Protein AF-A0A8H3VZ64-F1 (afdb_monomer)

Secondary structure (DSSP, 8-state):
---------B-TTS-B---EEEEEEEEEPPGGG--S---TT-EEEEEEETTS-EEEEEHHHHHHH-HHHHHHHHHHTT-GGGG-S-TT-PPEEEEEEEEE-TTSTT--EEEEEEETT-S-EEEEEGGGS-TTT----

Foldseek 3Di:
DDDDDDDADQDPVRDRDWDFPAFDDKDFDDPPPDPPDDDRLWMWTFTQTPVRDTDTHTLLVCCVVPVPRLLVVQVVVVFSVVPHPDPVDWAFSAFPDKDFPPPDPPRWMWTFTDTRRDPDTDTHGPVVDDPVRDDPD

Structure (mmCIF, N/CA/C/O backbone):
data_AF-A0A8H3VZ64-F1
#
_entry.id   AF-A0A8H3VZ64-F1
#
loop_
_atom_site.group_PDB
_atom_site.id
_atom_site.type_symbol
_atom_site.label_atom_id
_atom_site.label_alt_id
_atom_site.label_comp_id
_atom_site.label_asym_id
_atom_site.label_entity_id
_atom_site.label_seq_id
_atom_site.pdbx_PDB_ins_code
_atom_site.Cartn_x
_atom_site.Cartn_y
_atom_site.Cartn_z
_atom_site.occupancy
_atom_site.B_iso_or_equiv
_atom_site.auth_seq_id
_atom_site.auth_comp_id
_atom_site.auth_asym_id
_atom_site.auth_atom_id
_atom_site.pdbx_PDB_model_num
ATOM 1 N N . MET A 1 1 ? -4.976 10.900 38.349 1.00 35.78 1 MET A N 1
ATOM 2 C CA . MET A 1 1 ? -5.128 10.558 36.921 1.00 35.78 1 MET A CA 1
ATOM 3 C C . MET A 1 1 ? -4.166 9.414 36.670 1.00 35.78 1 MET A C 1
ATOM 5 O O . MET A 1 1 ? -2.985 9.587 36.933 1.00 35.78 1 MET A O 1
ATOM 9 N N . ALA A 1 2 ? -4.684 8.217 36.406 1.00 33.69 2 ALA A N 1
ATOM 10 C CA . ALA A 1 2 ? -3.896 6.989 36.433 1.00 33.69 2 ALA A CA 1
ATOM 11 C C . ALA A 1 2 ? -3.058 6.859 35.153 1.00 33.69 2 ALA A C 1
ATOM 13 O O . ALA A 1 2 ? -3.612 6.674 34.074 1.00 33.69 2 ALA A O 1
ATOM 14 N N . SER A 1 3 ? -1.736 6.964 35.287 1.00 41.53 3 SER A N 1
ATOM 15 C CA . SER A 1 3 ? -0.785 6.514 34.271 1.00 41.53 3 SER A CA 1
ATOM 16 C C . SER A 1 3 ? -0.660 4.997 34.390 1.00 41.53 3 SER A C 1
ATOM 18 O O . SER A 1 3 ? 0.032 4.504 35.280 1.00 41.53 3 SER A O 1
ATOM 20 N N . SER A 1 4 ? -1.362 4.253 33.537 1.00 43.34 4 SER A N 1
ATOM 21 C CA . SER A 1 4 ? -1.172 2.806 33.432 1.00 43.34 4 SER A CA 1
ATOM 22 C C . SER A 1 4 ? 0.062 2.532 32.582 1.00 43.34 4 SER A C 1
ATOM 24 O O . SER A 1 4 ? 0.099 2.834 31.393 1.00 43.34 4 SER A O 1
ATOM 26 N N . GLN A 1 5 ? 1.095 1.991 33.224 1.00 46.84 5 GLN A N 1
ATOM 27 C CA . GLN A 1 5 ? 2.266 1.436 32.557 1.00 46.84 5 GLN A CA 1
ATOM 28 C C . GLN A 1 5 ? 1.844 0.112 31.914 1.00 46.84 5 GLN A C 1
ATOM 30 O O . GLN A 1 5 ? 1.488 -0.827 32.625 1.00 46.84 5 GLN A O 1
ATOM 35 N N . HIS A 1 6 ? 1.841 0.044 30.585 1.00 43.78 6 HIS A N 1
ATOM 36 C CA . HIS A 1 6 ? 1.536 -1.184 29.855 1.00 43.78 6 HIS A CA 1
ATOM 37 C C . HIS A 1 6 ? 2.844 -1.830 29.388 1.00 43.78 6 HIS A C 1
ATOM 39 O O . HIS A 1 6 ? 3.666 -1.197 28.731 1.00 43.78 6 HIS A O 1
ATOM 45 N N . GLN A 1 7 ? 3.056 -3.078 29.810 1.00 42.12 7 GLN A N 1
ATOM 46 C CA . GLN A 1 7 ? 4.220 -3.894 29.475 1.00 42.12 7 GLN A CA 1
ATOM 47 C C . GLN A 1 7 ? 4.036 -4.487 28.074 1.00 42.12 7 GLN A C 1
ATOM 49 O O . GLN A 1 7 ? 3.213 -5.383 27.892 1.00 42.12 7 GLN A O 1
ATOM 54 N N . GLY A 1 8 ? 4.792 -3.983 27.097 1.00 47.00 8 GLY A N 1
ATOM 55 C CA . GLY A 1 8 ? 5.011 -4.664 25.822 1.00 47.00 8 GLY A CA 1
ATOM 56 C C . GLY A 1 8 ? 5.951 -5.858 25.977 1.00 47.00 8 GLY A C 1
ATOM 57 O O . GLY A 1 8 ? 6.761 -5.914 26.907 1.00 47.00 8 GLY A O 1
ATOM 58 N N . VAL A 1 9 ? 5.841 -6.828 25.070 1.00 50.84 9 VAL A N 1
ATOM 59 C CA . VAL A 1 9 ? 6.808 -7.926 24.972 1.00 50.84 9 VAL A CA 1
ATOM 60 C C . VAL A 1 9 ? 8.111 -7.327 24.438 1.00 50.84 9 VAL A C 1
ATOM 62 O O . VAL A 1 9 ? 8.138 -6.761 23.348 1.00 50.84 9 VAL A O 1
ATOM 65 N N . GLN A 1 10 ? 9.179 -7.377 25.237 1.00 40.66 10 GLN A N 1
ATOM 66 C CA . GLN A 1 10 ? 10.483 -6.846 24.841 1.00 40.66 10 GLN A CA 1
ATOM 67 C C . GLN A 1 10 ? 11.069 -7.716 23.728 1.00 40.66 10 GLN A C 1
ATOM 69 O O . GLN A 1 10 ? 11.385 -8.886 23.954 1.00 40.66 10 GLN A O 1
ATOM 74 N N . GLY A 1 11 ? 11.235 -7.134 22.538 1.00 50.53 11 GLY A N 1
ATOM 75 C CA . GLY A 1 11 ? 12.120 -7.694 21.525 1.00 50.53 11 GLY A CA 1
ATOM 76 C C . GLY A 1 11 ? 13.569 -7.761 22.038 1.00 50.53 11 GLY A C 1
ATOM 77 O O . GLY A 1 11 ? 13.898 -7.124 23.045 1.00 50.53 11 GLY A O 1
ATOM 78 N N . PRO A 1 12 ? 14.455 -8.511 21.361 1.00 51.94 12 PRO A N 1
ATOM 79 C CA . PRO A 1 12 ? 15.848 -8.699 21.785 1.00 51.94 12 PRO A CA 1
ATOM 80 C C . PRO A 1 12 ? 16.632 -7.384 21.969 1.00 51.94 12 PRO A C 1
ATOM 82 O O . PRO A 1 12 ? 17.595 -7.367 22.733 1.00 51.94 12 PRO A O 1
ATOM 85 N N . ASP A 1 13 ? 16.179 -6.288 21.352 1.00 56.25 13 ASP A N 1
ATOM 86 C CA . ASP A 1 13 ? 16.815 -4.965 21.386 1.00 56.25 13 ASP A CA 1
ATOM 87 C C . ASP A 1 13 ? 16.023 -3.901 22.183 1.00 56.25 13 ASP A C 1
ATOM 89 O O . ASP A 1 13 ? 16.337 -2.713 22.140 1.00 56.25 13 ASP A O 1
ATOM 93 N N . GLY A 1 14 ? 15.000 -4.296 22.953 1.00 52.75 14 GLY A N 1
ATOM 94 C CA . GLY A 1 14 ? 14.230 -3.371 23.802 1.00 52.75 14 GLY A CA 1
ATOM 95 C C . GLY A 1 14 ? 13.193 -2.509 23.066 1.00 52.75 14 GLY A C 1
ATOM 96 O O . GLY A 1 14 ? 12.531 -1.682 23.697 1.00 52.75 14 GLY A O 1
ATOM 97 N N . GLU A 1 15 ? 13.001 -2.723 21.765 1.00 49.78 15 GLU A N 1
ATOM 98 C CA . GLU A 1 15 ? 11.891 -2.157 20.997 1.00 49.78 15 GLU A CA 1
ATOM 99 C C . GLU A 1 15 ? 10.604 -2.951 21.275 1.00 49.78 15 GLU A C 1
ATOM 101 O O . GLU A 1 15 ? 10.584 -4.185 21.252 1.00 49.78 15 GLU A O 1
ATOM 106 N N . GLN A 1 16 ? 9.524 -2.233 21.595 1.00 53.25 16 GLN A N 1
ATOM 107 C CA . GLN A 1 16 ? 8.195 -2.821 21.751 1.00 53.25 16 GLN A CA 1
ATOM 108 C C . GLN A 1 16 ? 7.668 -3.148 20.354 1.00 53.25 16 GLN A C 1
ATOM 110 O O . GLN A 1 16 ? 7.255 -2.251 19.621 1.00 53.25 16 GLN A O 1
ATOM 115 N N . GLN A 1 17 ? 7.733 -4.423 19.977 1.00 53.53 17 GLN A N 1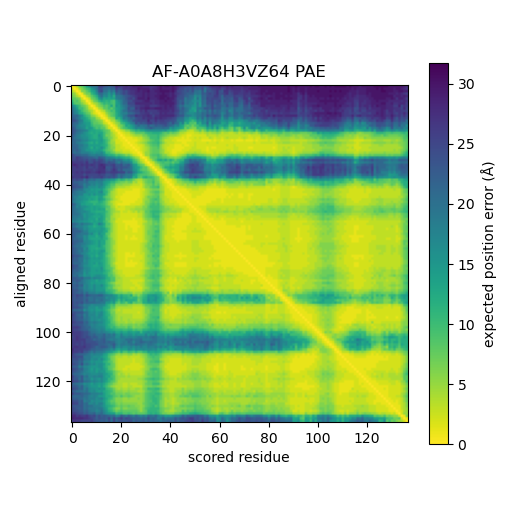
ATOM 116 C CA . GLN A 1 17 ? 7.156 -4.912 18.733 1.00 53.53 17 GLN A CA 1
ATOM 117 C C . GLN A 1 17 ? 5.706 -5.306 19.001 1.00 53.53 17 GLN A C 1
ATOM 119 O O . GLN A 1 17 ? 5.441 -6.211 19.789 1.00 53.53 17 GLN A O 1
ATOM 124 N N . TRP A 1 18 ? 4.780 -4.602 18.360 1.00 63.91 18 TRP A N 1
ATOM 125 C CA . TRP A 1 18 ? 3.359 -4.926 18.395 1.00 63.91 18 TRP A CA 1
ATOM 126 C C . TRP A 1 18 ? 2.966 -5.516 17.051 1.00 63.91 18 TRP A C 1
ATOM 128 O O . TRP A 1 18 ? 3.270 -4.934 16.006 1.00 63.91 18 TRP A O 1
ATOM 138 N N . ASP A 1 19 ? 2.296 -6.664 17.072 1.00 81.19 19 ASP A N 1
ATOM 139 C CA . ASP A 1 19 ? 1.787 -7.259 15.845 1.00 81.19 19 ASP A CA 1
ATOM 140 C C . ASP A 1 19 ? 0.480 -6.569 15.440 1.00 81.19 19 ASP A C 1
ATOM 142 O O . ASP A 1 19 ? -0.449 -6.379 16.237 1.00 81.19 19 ASP A O 1
ATOM 146 N N . LEU A 1 20 ? 0.396 -6.195 14.161 1.00 87.06 20 LEU A N 1
ATOM 147 C CA . LEU A 1 20 ? -0.837 -5.698 13.565 1.00 87.06 20 LEU A CA 1
ATOM 148 C C . LEU A 1 20 ? -1.927 -6.765 13.716 1.00 87.06 20 LEU A C 1
ATOM 150 O O . LEU A 1 20 ? -1.785 -7.883 13.219 1.00 87.06 20 LEU A O 1
ATOM 154 N N . ARG A 1 21 ? -3.051 -6.409 14.350 1.00 90.50 21 ARG A N 1
ATOM 155 C CA . ARG A 1 21 ? -4.191 -7.321 14.501 1.00 90.50 21 ARG A CA 1
ATOM 156 C C . ARG A 1 21 ? -5.092 -7.289 13.273 1.00 90.50 21 ARG A C 1
ATOM 158 O O . ARG A 1 21 ? -5.385 -8.336 12.704 1.00 90.50 21 ARG A O 1
ATOM 165 N N . CYS A 1 22 ? -5.563 -6.106 12.882 1.00 92.25 22 CYS A N 1
ATOM 166 C CA . CYS A 1 22 ? -6.307 -5.907 11.637 1.00 92.25 22 CYS A CA 1
ATOM 167 C C . CYS A 1 22 ? -6.373 -4.430 11.235 1.00 92.25 22 CYS A C 1
ATOM 169 O O . CYS A 1 22 ? -6.179 -3.534 12.054 1.00 92.25 22 CYS A O 1
ATOM 171 N N . ILE A 1 23 ? -6.698 -4.184 9.966 1.00 96.81 23 ILE A N 1
ATOM 172 C CA . ILE A 1 23 ? -7.054 -2.852 9.468 1.00 96.81 23 ILE A CA 1
ATOM 173 C C . ILE A 1 23 ? -8.566 -2.685 9.609 1.00 96.81 23 ILE A C 1
ATOM 175 O O . ILE A 1 23 ? -9.329 -3.559 9.191 1.00 96.81 23 ILE A O 1
ATOM 179 N N . VAL A 1 24 ? -8.995 -1.580 10.217 1.00 96.25 24 VAL A N 1
ATOM 180 C CA . VAL A 1 24 ? -10.407 -1.334 10.549 1.00 96.25 24 VAL A CA 1
ATOM 181 C C . VAL A 1 24 ? -11.068 -0.298 9.645 1.00 96.25 24 VAL A C 1
ATOM 183 O O . VAL A 1 24 ? -12.280 -0.356 9.452 1.00 96.25 24 VAL A O 1
ATOM 186 N N . SER A 1 25 ? -10.298 0.641 9.096 1.00 96.19 25 SER A N 1
ATOM 187 C CA . SER A 1 25 ? -10.814 1.726 8.260 1.00 96.19 25 SER A CA 1
ATOM 188 C C . SER A 1 25 ? -9.719 2.316 7.370 1.00 96.19 25 SER A C 1
ATOM 190 O O . SER A 1 25 ? -8.537 2.008 7.526 1.00 96.19 25 SER A O 1
ATOM 192 N N . HIS A 1 26 ? -10.111 3.157 6.413 1.00 95.75 26 HIS A N 1
ATOM 193 C CA . HIS A 1 26 ? -9.204 3.910 5.553 1.00 95.75 26 HIS A CA 1
ATOM 194 C C . HIS A 1 26 ? -9.690 5.353 5.396 1.00 95.75 26 HIS A C 1
ATOM 196 O O . HIS A 1 26 ? -10.891 5.626 5.437 1.00 95.75 26 HIS A O 1
ATOM 202 N N . ARG A 1 27 ? -8.759 6.281 5.176 1.00 92.75 27 ARG A N 1
ATOM 203 C CA . ARG A 1 27 ? -9.054 7.669 4.802 1.00 92.75 27 ARG A CA 1
ATOM 204 C C . ARG A 1 27 ? -8.043 8.165 3.780 1.00 92.75 27 ARG A C 1
ATOM 206 O O . ARG A 1 27 ? -6.917 7.677 3.742 1.00 92.75 27 ARG A O 1
ATOM 213 N N . ARG A 1 28 ? -8.440 9.133 2.956 1.00 89.25 28 ARG A N 1
ATOM 214 C CA . ARG A 1 28 ? -7.502 9.826 2.064 1.00 89.25 28 ARG A CA 1
ATOM 215 C C . ARG A 1 28 ? -6.610 10.736 2.892 1.00 89.25 28 ARG A C 1
ATOM 217 O O . ARG A 1 28 ? -7.106 11.392 3.804 1.00 89.25 28 ARG A O 1
ATOM 224 N N . LEU A 1 29 ? -5.329 10.780 2.549 1.00 80.56 29 LEU A N 1
ATOM 225 C CA . LEU A 1 29 ? -4.397 11.717 3.152 1.00 80.56 29 LEU A CA 1
ATOM 226 C C . LEU A 1 29 ? -4.777 13.132 2.704 1.00 80.56 29 LEU A C 1
ATOM 228 O O . LEU A 1 29 ? -4.748 13.448 1.513 1.00 80.56 29 LEU A O 1
ATOM 232 N N . ASP A 1 30 ? -5.167 13.979 3.649 1.00 64.56 30 ASP A N 1
ATOM 233 C CA . ASP A 1 30 ? -5.514 15.362 3.366 1.00 64.56 30 ASP A CA 1
ATOM 234 C C . ASP A 1 30 ? -4.294 16.150 2.868 1.00 64.56 30 ASP A C 1
ATOM 236 O O . ASP A 1 30 ? -3.237 16.258 3.489 1.00 64.56 30 ASP A O 1
ATOM 240 N N . SER A 1 31 ? -4.474 16.750 1.697 1.00 55.00 31 SER A N 1
ATOM 241 C CA . SER A 1 31 ? -3.470 17.484 0.920 1.00 55.00 31 SER A CA 1
ATOM 242 C C . SER A 1 31 ? -2.896 18.708 1.635 1.00 55.00 31 SER A C 1
ATOM 244 O O . SER A 1 31 ? -1.911 19.280 1.178 1.00 55.00 31 SER A O 1
ATOM 246 N N . HIS A 1 32 ? -3.508 19.133 2.741 1.00 53.53 32 HIS A N 1
ATOM 247 C CA . HIS A 1 32 ? -3.137 20.350 3.460 1.00 53.53 32 HIS A CA 1
ATOM 248 C C . HIS A 1 32 ? -1.806 20.220 4.221 1.00 53.53 32 HIS A C 1
ATOM 250 O O . HIS A 1 32 ? -1.268 21.237 4.651 1.00 53.53 32 HIS A O 1
ATOM 256 N N . ASN A 1 33 ? -1.253 19.006 4.355 1.00 51.22 33 ASN A N 1
ATOM 257 C CA . ASN A 1 33 ? -0.003 18.743 5.080 1.00 51.22 33 ASN A CA 1
ATOM 258 C C . ASN A 1 33 ? 1.092 18.051 4.233 1.00 51.22 33 ASN A C 1
ATOM 260 O O . ASN A 1 33 ? 2.102 17.608 4.772 1.00 51.22 33 ASN A O 1
ATOM 264 N N . SER A 1 34 ? 0.921 17.931 2.910 1.00 49.34 34 SER A N 1
ATOM 265 C CA . SER A 1 34 ? 1.910 17.272 2.039 1.00 49.34 34 SER A CA 1
ATOM 266 C C . SER A 1 34 ? 2.621 18.276 1.135 1.00 49.34 34 SER A C 1
ATOM 268 O O . SER A 1 34 ? 2.077 18.743 0.141 1.00 49.34 34 SER A O 1
ATOM 270 N N . SER A 1 35 ? 3.880 18.579 1.458 1.00 49.94 35 SER A N 1
ATOM 271 C CA . SER A 1 35 ? 4.785 19.411 0.644 1.00 49.94 35 SER A CA 1
ATOM 272 C C . SER A 1 35 ? 5.291 18.710 -0.628 1.00 49.94 35 SER A C 1
ATOM 274 O O . SER A 1 35 ? 6.020 19.309 -1.416 1.00 49.94 35 SER A O 1
ATOM 276 N N . ALA A 1 36 ? 4.947 17.436 -0.820 1.00 47.34 36 ALA A N 1
ATOM 277 C CA . ALA A 1 36 ? 5.227 16.661 -2.021 1.00 47.34 36 ALA A CA 1
ATOM 278 C C . ALA A 1 36 ? 3.940 16.563 -2.850 1.00 47.34 36 ALA A C 1
ATOM 280 O O . ALA A 1 36 ? 2.872 16.365 -2.279 1.00 47.34 36 ALA A O 1
ATOM 281 N N . GLY A 1 37 ? 4.053 16.740 -4.171 1.00 54.75 37 GLY A N 1
ATOM 282 C CA . GLY A 1 37 ? 2.941 16.820 -5.126 1.00 54.75 37 GLY A CA 1
ATOM 283 C C . GLY A 1 37 ? 1.726 15.959 -4.767 1.00 54.75 37 GLY A C 1
ATOM 284 O O . GLY A 1 37 ? 1.843 14.773 -4.482 1.00 54.75 37 GLY A O 1
ATOM 285 N N . HIS A 1 38 ? 0.556 16.592 -4.764 1.00 60.22 38 HIS A N 1
ATOM 286 C CA . HIS A 1 38 ? -0.707 16.014 -4.324 1.00 60.22 38 HIS A CA 1
ATOM 287 C C . HIS A 1 38 ? -1.128 14.850 -5.238 1.00 60.22 38 HIS A C 1
ATOM 289 O O . HIS A 1 38 ? -1.705 15.078 -6.297 1.00 60.22 38 HIS A O 1
ATOM 295 N N . ASN A 1 39 ? -0.857 13.605 -4.831 1.00 73.50 39 ASN A N 1
ATOM 296 C CA . ASN A 1 39 ? -1.570 12.445 -5.366 1.00 73.50 39 ASN A CA 1
ATOM 297 C C . ASN A 1 39 ? -2.7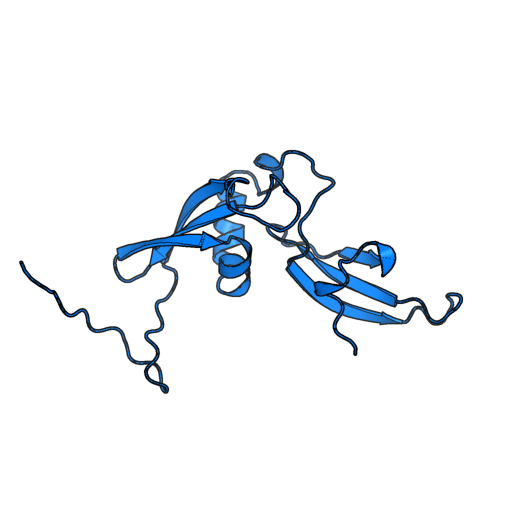92 12.179 -4.455 1.00 73.50 39 ASN A C 1
ATOM 299 O O . ASN A 1 39 ? -2.604 11.860 -3.277 1.00 73.50 39 ASN A O 1
ATOM 303 N N . PRO A 1 40 ? -4.034 12.342 -4.954 1.00 77.44 40 PRO A N 1
ATOM 304 C CA . PRO A 1 40 ? -5.256 12.207 -4.153 1.00 77.44 40 PRO A CA 1
ATOM 305 C C . PRO A 1 40 ? -5.544 10.762 -3.714 1.00 77.44 40 PRO A C 1
ATOM 307 O O . PRO A 1 40 ? -6.469 10.526 -2.929 1.00 77.44 40 PRO A O 1
ATOM 310 N N . ASP A 1 41 ? -4.768 9.799 -4.214 1.00 85.88 41 ASP A N 1
ATOM 311 C CA . ASP A 1 41 ? -4.893 8.377 -3.918 1.00 85.88 41 ASP A CA 1
ATOM 312 C C . ASP A 1 41 ? -3.837 7.881 -2.917 1.00 85.88 41 ASP A C 1
ATOM 314 O O . ASP A 1 41 ? -3.601 6.677 -2.819 1.00 85.88 41 ASP A O 1
ATOM 318 N N . HIS A 1 42 ? -3.243 8.785 -2.127 1.00 87.75 42 HIS A N 1
ATOM 319 C CA . HIS A 1 42 ? -2.586 8.425 -0.868 1.00 87.75 42 HIS A CA 1
ATOM 320 C C . HIS A 1 42 ? -3.621 8.178 0.232 1.00 87.75 42 HIS A C 1
ATOM 322 O O . HIS A 1 42 ? -4.508 9.003 0.457 1.00 87.75 42 HIS A O 1
ATOM 328 N N . PHE A 1 43 ? -3.474 7.063 0.949 1.00 91.69 43 PHE A N 1
ATOM 329 C CA . PHE A 1 43 ? -4.354 6.695 2.054 1.00 91.69 43 PHE A CA 1
ATOM 330 C C . PHE A 1 43 ? -3.580 6.494 3.347 1.00 91.69 43 PHE A C 1
ATOM 332 O O . PHE A 1 43 ? -2.419 6.077 3.354 1.00 91.69 43 PHE A O 1
ATOM 339 N N . GLU A 1 44 ? -4.281 6.741 4.442 1.00 94.69 44 GLU A N 1
ATOM 340 C CA . GLU A 1 44 ? -3.948 6.213 5.754 1.00 94.69 44 GLU A CA 1
ATOM 341 C C . GLU A 1 44 ? -4.937 5.102 6.101 1.00 94.69 44 GLU A C 1
ATOM 343 O O . GLU A 1 44 ? -6.124 5.164 5.759 1.00 94.69 44 GLU A O 1
ATOM 348 N N . LEU A 1 45 ? -4.432 4.081 6.778 1.00 95.31 45 LEU A N 1
ATOM 349 C CA . LEU A 1 45 ? -5.183 2.941 7.267 1.00 95.31 45 LEU A CA 1
ATOM 350 C C . LEU A 1 45 ? -5.261 3.031 8.786 1.00 95.31 45 LEU A C 1
ATOM 352 O O . LEU A 1 45 ? -4.248 3.224 9.456 1.00 95.31 45 LEU A O 1
ATOM 356 N N . GLU A 1 46 ? -6.464 2.889 9.329 1.00 96.81 46 GLU A N 1
ATOM 357 C CA . GLU A 1 46 ? -6.643 2.747 10.769 1.00 96.81 46 GLU A CA 1
ATOM 358 C C . GLU A 1 46 ? -6.287 1.306 11.138 1.00 96.81 46 GLU A C 1
ATOM 360 O O . GLU A 1 46 ? -6.960 0.358 10.719 1.00 96.81 46 GLU A O 1
ATOM 365 N N . VAL A 1 47 ? -5.207 1.141 11.892 1.00 96.25 47 VAL A N 1
ATOM 366 C CA . VAL A 1 47 ? -4.687 -0.148 12.335 1.00 96.25 47 VAL A CA 1
ATOM 367 C C . VAL A 1 47 ? -5.115 -0.378 13.774 1.00 96.25 47 VAL A C 1
ATOM 369 O O . VAL A 1 47 ? -4.873 0.461 14.636 1.00 96.25 47 VAL A O 1
ATOM 372 N N . LEU A 1 48 ? -5.743 -1.524 14.037 1.00 94.38 48 LEU A N 1
ATOM 373 C CA . LEU A 1 48 ? -5.932 -2.051 15.382 1.00 94.38 48 LEU A CA 1
ATOM 374 C C . LEU A 1 48 ? -4.741 -2.949 15.721 1.00 94.38 48 LEU A C 1
ATOM 376 O O . LEU A 1 48 ? -4.479 -3.929 15.018 1.00 94.38 48 LEU A O 1
ATOM 380 N N . TRP A 1 49 ? -4.057 -2.632 16.812 1.00 92.69 49 TRP A N 1
ATOM 381 C CA . TRP A 1 49 ? -2.940 -3.410 17.341 1.00 92.69 49 TRP A CA 1
ATOM 382 C C . TRP A 1 49 ? -3.437 -4.509 18.286 1.00 92.69 49 TRP A C 1
ATOM 384 O O . TRP A 1 49 ? -4.573 -4.479 18.777 1.00 92.69 49 TRP A O 1
ATOM 394 N N . ASP A 1 50 ? -2.597 -5.504 18.550 1.00 90.06 50 ASP A N 1
ATOM 395 C CA . ASP A 1 50 ? -2.866 -6.552 19.541 1.00 90.06 50 ASP A CA 1
ATOM 396 C C . ASP A 1 50 ? -3.122 -6.000 20.960 1.00 90.06 50 ASP A C 1
ATOM 398 O O . ASP A 1 50 ? -3.943 -6.557 21.694 1.00 90.06 50 ASP A O 1
ATOM 402 N N . THR A 1 51 ? -2.528 -4.851 21.294 1.00 88.81 51 THR A N 1
ATOM 403 C CA . THR A 1 51 ? -2.778 -4.062 22.515 1.00 88.81 51 THR A CA 1
ATOM 404 C C . THR A 1 51 ? -4.213 -3.579 22.664 1.00 88.81 51 THR A C 1
ATOM 406 O O . THR A 1 51 ? -4.641 -3.247 23.770 1.00 88.81 51 THR A O 1
ATOM 409 N N . GLY A 1 52 ? -4.956 -3.504 21.559 1.00 90.06 52 GLY A N 1
ATOM 410 C CA . GLY A 1 52 ? -6.251 -2.838 21.481 1.00 90.06 52 GLY A CA 1
ATOM 411 C C . GLY A 1 52 ? -6.173 -1.345 21.142 1.00 90.06 52 GLY A C 1
ATOM 412 O O . GLY A 1 52 ? -7.224 -0.720 20.986 1.00 90.06 52 GLY A O 1
ATOM 413 N N . GLU A 1 53 ? -4.973 -0.771 21.003 1.00 92.38 53 GLU A N 1
ATOM 414 C CA . GLU A 1 53 ? -4.782 0.599 20.516 1.00 92.38 53 GLU A CA 1
ATOM 415 C C . GLU A 1 53 ? -5.129 0.714 19.027 1.00 92.38 53 GLU A C 1
ATOM 417 O O . GLU A 1 53 ? -5.015 -0.253 18.269 1.00 92.38 53 GLU A O 1
ATOM 422 N N . ARG A 1 54 ? -5.540 1.915 18.604 1.00 94.69 54 ARG A N 1
ATOM 423 C CA . ARG A 1 54 ? -5.744 2.244 17.195 1.00 94.69 54 ARG A CA 1
ATOM 424 C C . ARG A 1 54 ? -4.904 3.433 16.778 1.00 94.69 54 ARG A C 1
ATOM 426 O O . ARG A 1 54 ? -4.989 4.485 17.410 1.00 94.69 54 ARG A O 1
ATOM 433 N N . THR A 1 55 ? -4.171 3.286 15.683 1.00 94.25 55 THR A N 1
ATOM 434 C CA . THR A 1 55 ? -3.410 4.382 15.074 1.00 94.25 55 THR A CA 1
ATOM 435 C C . THR A 1 55 ? -3.741 4.505 13.592 1.00 94.25 55 THR A C 1
ATOM 437 O O . THR A 1 55 ? -4.199 3.555 12.959 1.00 94.25 55 THR A O 1
ATOM 440 N N . TRP A 1 56 ? -3.562 5.706 13.044 1.00 94.81 56 TRP A N 1
ATOM 441 C CA . TRP A 1 56 ? -3.643 5.944 11.606 1.00 94.81 56 TRP A CA 1
ATOM 442 C C . TRP A 1 56 ? -2.235 5.872 11.036 1.00 94.81 56 TRP A C 1
ATOM 444 O O . TRP A 1 56 ? -1.396 6.701 11.374 1.00 94.81 56 TRP A O 1
ATOM 454 N N . GLU A 1 57 ? -1.993 4.886 10.181 1.00 93.50 57 GLU A N 1
ATOM 455 C CA . GLU A 1 57 ? -0.689 4.652 9.572 1.00 93.50 57 GLU A CA 1
ATOM 456 C C . GLU A 1 57 ? -0.762 4.862 8.056 1.00 93.50 57 GLU A C 1
ATOM 458 O O . GLU A 1 57 ? -1.748 4.465 7.426 1.00 93.50 57 GLU A O 1
ATOM 463 N N . PRO A 1 58 ? 0.272 5.432 7.416 1.00 92.69 58 PRO A N 1
ATOM 464 C CA . PRO A 1 58 ? 0.322 5.525 5.962 1.00 92.69 58 PRO A CA 1
ATOM 465 C C . PRO A 1 58 ? 0.210 4.140 5.316 1.00 92.69 58 PRO A C 1
ATOM 467 O O . PRO A 1 58 ? 0.950 3.227 5.684 1.00 92.69 58 PRO A O 1
ATOM 470 N N . GLU A 1 59 ? -0.638 3.997 4.293 1.00 94.69 59 GLU A N 1
ATOM 471 C CA . GLU A 1 59 ? -0.845 2.728 3.573 1.00 94.69 59 GLU A CA 1
ATOM 472 C C . GLU A 1 59 ? 0.482 2.104 3.113 1.00 94.69 59 GLU A C 1
ATOM 474 O O . GLU A 1 59 ? 0.681 0.899 3.234 1.00 94.69 59 GLU A O 1
ATOM 479 N N . ILE A 1 60 ? 1.417 2.941 2.647 1.00 93.00 60 ILE A N 1
ATOM 480 C CA . ILE A 1 60 ? 2.770 2.539 2.239 1.00 93.00 60 ILE A CA 1
ATOM 481 C C . ILE A 1 60 ? 3.496 1.779 3.356 1.00 93.00 60 ILE A C 1
ATOM 483 O O . ILE A 1 60 ? 4.079 0.732 3.082 1.00 93.00 60 ILE A O 1
ATOM 487 N N . ARG A 1 61 ? 3.451 2.283 4.598 1.00 91.88 61 ARG A N 1
ATOM 488 C CA . ARG A 1 61 ? 4.112 1.639 5.743 1.00 91.88 61 ARG A CA 1
ATOM 489 C C . ARG A 1 61 ? 3.416 0.338 6.105 1.00 91.88 61 ARG A C 1
ATOM 491 O O . ARG A 1 61 ? 4.061 -0.700 6.184 1.00 91.88 61 ARG A O 1
ATOM 498 N N . VAL A 1 62 ? 2.087 0.370 6.209 1.00 94.12 62 VAL A N 1
ATOM 499 C CA . VAL A 1 62 ? 1.303 -0.827 6.542 1.00 94.12 62 VAL A CA 1
ATOM 500 C C . VAL A 1 62 ? 1.525 -1.938 5.515 1.00 94.12 62 VAL A C 1
ATOM 502 O O . VAL A 1 62 ? 1.673 -3.092 5.895 1.00 94.12 62 VAL A O 1
ATOM 505 N N . GLN A 1 63 ? 1.611 -1.617 4.222 1.00 95.38 63 GLN A N 1
ATOM 506 C CA . GLN A 1 63 ? 1.890 -2.615 3.190 1.00 95.38 63 GLN A CA 1
ATOM 507 C C . GLN A 1 63 ? 3.325 -3.149 3.242 1.00 95.38 63 GLN A C 1
ATOM 509 O O . GLN A 1 63 ? 3.547 -4.306 2.887 1.00 95.38 63 GLN A O 1
ATOM 514 N N . GLN A 1 64 ? 4.305 -2.331 3.633 1.00 92.25 64 GLN A N 1
ATOM 515 C CA . GLN A 1 64 ? 5.687 -2.786 3.805 1.00 92.25 64 GLN A CA 1
ATOM 516 C C . GLN A 1 64 ? 5.802 -3.785 4.959 1.00 92.25 64 GLN A C 1
ATOM 518 O O . GLN A 1 64 ? 6.432 -4.828 4.788 1.00 92.25 64 GLN A O 1
ATOM 523 N N . ASP A 1 65 ? 5.141 -3.494 6.079 1.00 91.31 65 ASP A N 1
ATOM 524 C CA . ASP A 1 65 ? 5.252 -4.284 7.307 1.00 91.31 65 ASP A CA 1
ATOM 525 C C . ASP A 1 65 ? 4.286 -5.482 7.322 1.00 91.31 65 ASP A C 1
ATOM 527 O O . ASP A 1 65 ? 4.635 -6.580 7.755 1.00 91.31 65 ASP A O 1
ATOM 531 N N . ALA A 1 66 ? 3.073 -5.301 6.796 1.00 92.56 66 ALA A N 1
ATOM 532 C CA . ALA A 1 66 ? 1.981 -6.272 6.834 1.00 92.56 66 ALA A CA 1
ATOM 533 C C . ALA A 1 66 ? 1.240 -6.393 5.479 1.00 92.56 66 ALA A C 1
ATOM 535 O O . ALA A 1 66 ? 0.012 -6.250 5.422 1.00 92.56 66 ALA A O 1
ATOM 536 N N . PRO A 1 67 ? 1.932 -6.750 4.374 1.00 93.12 67 PRO A N 1
ATOM 537 C CA . PRO A 1 67 ? 1.356 -6.754 3.022 1.00 93.12 67 PRO A CA 1
ATOM 538 C C . PRO A 1 67 ? 0.108 -7.630 2.903 1.00 93.12 67 PRO A C 1
ATOM 540 O O . PRO A 1 67 ? -0.852 -7.275 2.221 1.00 93.12 67 PRO A O 1
ATOM 543 N N . LYS A 1 68 ? 0.103 -8.786 3.580 1.00 92.94 68 LYS A N 1
ATOM 544 C CA . LYS A 1 68 ? -1.036 -9.708 3.565 1.00 92.94 68 LYS A CA 1
ATOM 545 C C . LYS A 1 68 ? -2.299 -9.040 4.119 1.00 92.94 68 LYS A C 1
ATOM 547 O O . LYS A 1 68 ? -3.328 -9.093 3.452 1.00 92.94 68 LYS A O 1
ATOM 552 N N . ALA A 1 69 ? -2.195 -8.391 5.280 1.00 93.94 69 ALA A N 1
ATOM 553 C CA . ALA A 1 69 ? -3.319 -7.718 5.920 1.00 93.94 69 ALA A CA 1
ATOM 554 C C . ALA A 1 69 ? -3.837 -6.559 5.057 1.00 93.94 69 ALA A C 1
ATOM 556 O O . ALA A 1 69 ? -5.047 -6.412 4.897 1.00 93.94 69 ALA A O 1
ATOM 557 N N . THR A 1 70 ? -2.936 -5.785 4.439 1.00 95.44 70 THR A N 1
ATOM 558 C CA . THR A 1 70 ? -3.311 -4.701 3.519 1.00 95.44 70 THR A CA 1
ATOM 559 C C . THR A 1 70 ? -4.128 -5.209 2.340 1.00 95.44 70 THR A C 1
ATOM 561 O O . THR A 1 70 ? -5.184 -4.656 2.038 1.00 95.44 70 THR A O 1
ATOM 564 N N . PHE A 1 71 ? -3.674 -6.271 1.673 1.00 94.50 71 PHE A N 1
ATOM 565 C CA . PHE A 1 71 ? -4.402 -6.791 0.520 1.00 94.50 71 PHE A CA 1
ATOM 566 C C . PHE A 1 71 ? -5.735 -7.431 0.914 1.00 94.50 71 PHE A C 1
ATOM 568 O O . PHE A 1 71 ? -6.726 -7.206 0.233 1.00 94.50 71 PHE A O 1
ATOM 575 N N . GLU A 1 72 ? -5.787 -8.176 2.022 1.00 95.31 72 GLU A N 1
ATOM 576 C CA . GLU A 1 72 ? -7.041 -8.749 2.531 1.00 95.31 72 GLU A CA 1
ATOM 577 C C . GLU A 1 72 ? -8.071 -7.661 2.863 1.00 95.31 72 GLU A C 1
ATOM 579 O O . GLU A 1 72 ? -9.246 -7.797 2.524 1.00 95.31 72 GLU A O 1
ATOM 584 N N . TYR A 1 73 ? -7.636 -6.557 3.476 1.00 96.19 73 TYR A N 1
ATOM 585 C CA . TYR A 1 73 ? -8.500 -5.413 3.754 1.00 96.19 73 TYR A CA 1
ATOM 586 C C . TYR A 1 73 ? -9.109 -4.825 2.474 1.00 96.19 73 TYR A C 1
ATOM 588 O O . TYR A 1 73 ? -10.324 -4.648 2.395 1.00 96.19 73 TYR A O 1
ATOM 596 N N . TRP A 1 74 ? -8.288 -4.568 1.454 1.00 96.25 74 TRP A N 1
ATOM 597 C CA . TRP A 1 74 ? -8.775 -4.014 0.195 1.00 96.25 74 TRP A CA 1
ATOM 598 C C . TRP A 1 74 ? -9.646 -4.992 -0.592 1.00 96.25 74 TRP A C 1
ATOM 600 O O . TRP A 1 74 ? -10.681 -4.580 -1.111 1.00 96.25 74 TRP A O 1
ATOM 610 N N . ASP A 1 75 ? -9.277 -6.273 -0.648 1.00 95.25 75 ASP A N 1
ATOM 611 C CA . 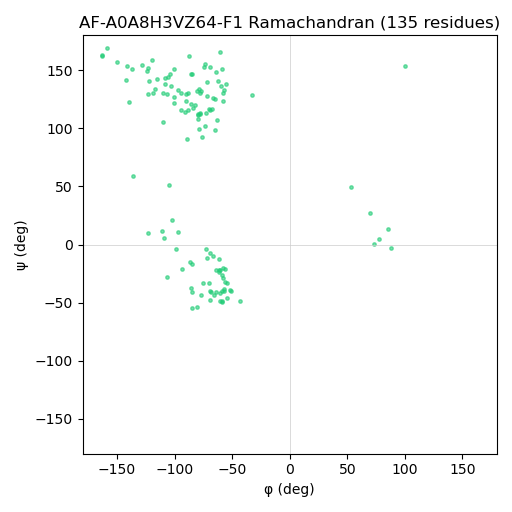ASP A 1 75 ? -10.050 -7.321 -1.327 1.00 95.25 75 ASP A CA 1
ATOM 612 C C . ASP A 1 75 ? -11.478 -7.407 -0.751 1.00 95.25 75 ASP A C 1
ATOM 614 O O . ASP A 1 75 ? -12.450 -7.480 -1.506 1.00 95.25 75 ASP A O 1
ATOM 618 N N . ASN A 1 76 ? -11.629 -7.281 0.575 1.00 95.81 76 ASN A N 1
ATOM 619 C CA . ASN A 1 76 ? -12.937 -7.265 1.246 1.00 95.81 76 ASN A CA 1
ATOM 620 C C . ASN A 1 76 ? -13.822 -6.067 0.860 1.00 95.81 76 ASN A C 1
ATOM 622 O O . ASN A 1 76 ? -15.043 -6.138 0.998 1.00 95.81 76 ASN A O 1
ATOM 626 N N . LEU A 1 77 ? -13.228 -4.978 0.371 1.00 95.19 77 LEU A N 1
ATOM 627 C CA . LEU A 1 77 ? -13.937 -3.786 -0.098 1.00 95.19 77 LEU A CA 1
ATOM 628 C C . LEU A 1 77 ? -14.142 -3.773 -1.624 1.00 95.19 77 LEU A C 1
ATOM 630 O O . LEU A 1 77 ? -14.543 -2.755 -2.184 1.00 95.19 77 LEU A O 1
ATOM 634 N N . GLY A 1 78 ? -13.873 -4.890 -2.309 1.00 93.94 78 GLY A N 1
ATOM 635 C CA . GLY A 1 78 ? -13.951 -4.986 -3.771 1.00 93.94 78 GLY A CA 1
ATOM 636 C C . GLY A 1 78 ? -12.680 -4.531 -4.496 1.00 93.94 78 GLY A C 1
ATOM 637 O O . GLY A 1 78 ? -12.706 -4.340 -5.713 1.00 93.94 78 GLY A O 1
ATOM 638 N N . GLY A 1 79 ? -11.579 -4.376 -3.757 1.00 92.62 79 GLY A N 1
ATOM 639 C CA . GLY A 1 79 ? -10.253 -4.025 -4.248 1.00 92.62 79 GLY A CA 1
ATOM 640 C C . GLY A 1 79 ? -9.898 -2.548 -4.070 1.00 92.62 79 GLY A C 1
ATOM 641 O O . GLY A 1 79 ? -10.750 -1.659 -4.088 1.00 92.62 79 GLY A O 1
ATOM 642 N N . ARG A 1 80 ? -8.591 -2.276 -3.981 1.00 92.94 80 ARG A N 1
ATOM 643 C CA . ARG A 1 80 ? -8.031 -0.918 -3.920 1.00 92.94 80 ARG A CA 1
ATOM 644 C C . ARG A 1 80 ? -8.515 0.021 -5.044 1.00 92.94 80 ARG A C 1
ATOM 646 O O . ARG A 1 80 ? -8.769 1.190 -4.735 1.00 92.94 80 ARG A O 1
ATOM 653 N N . PRO A 1 81 ? -8.680 -0.441 -6.305 1.00 91.94 81 PRO A N 1
ATOM 654 C CA . PRO A 1 81 ? -9.118 0.411 -7.413 1.00 91.94 81 PRO A CA 1
ATOM 655 C C . PRO A 1 81 ? -10.474 1.092 -7.215 1.00 91.94 81 PRO A C 1
ATOM 657 O O . PRO A 1 81 ? -10.683 2.167 -7.763 1.00 91.94 81 PRO A O 1
ATOM 660 N N . GLN A 1 82 ? -11.375 0.519 -6.405 1.00 90.62 82 GLN A N 1
ATOM 661 C CA . GLN A 1 82 ? -12.700 1.101 -6.127 1.00 90.62 82 GLN A CA 1
ATOM 662 C C . GLN A 1 82 ? -12.620 2.472 -5.448 1.00 90.62 82 GLN A C 1
ATOM 664 O O . GLN A 1 82 ? -13.565 3.256 -5.487 1.00 90.62 82 GLN A O 1
ATOM 669 N N . PHE A 1 83 ? -11.485 2.749 -4.810 1.00 89.31 83 PHE A N 1
ATOM 670 C CA . PHE A 1 83 ? -11.238 3.971 -4.063 1.00 89.31 83 PHE A CA 1
ATOM 671 C C . PHE A 1 83 ? -10.226 4.876 -4.775 1.00 89.31 83 PHE A C 1
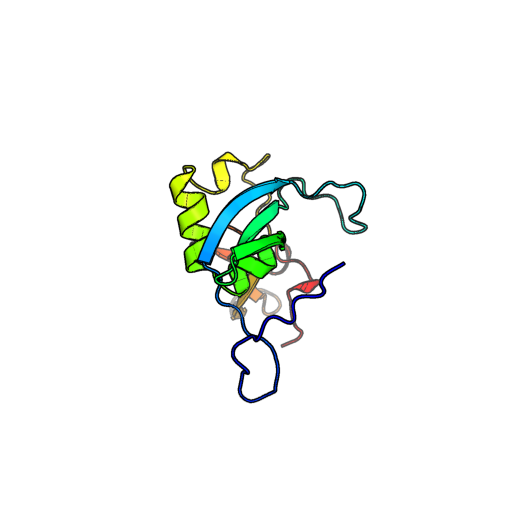ATOM 673 O O . PHE A 1 83 ? -9.844 5.897 -4.221 1.00 89.31 83 PHE A O 1
ATOM 680 N N . MET A 1 84 ? -9.774 4.550 -5.986 1.00 87.94 84 MET A N 1
ATOM 681 C CA . MET A 1 84 ? -8.873 5.418 -6.755 1.00 87.94 84 MET A CA 1
ATOM 682 C C . MET A 1 84 ? -9.668 6.455 -7.555 1.00 87.94 84 MET A C 1
ATOM 684 O O . MET A 1 84 ? -10.779 6.171 -7.997 1.00 87.94 84 MET A O 1
ATOM 688 N N . HIS A 1 85 ? -9.113 7.654 -7.743 1.00 81.00 85 HIS A N 1
ATOM 689 C CA . HIS A 1 85 ? -9.711 8.652 -8.638 1.00 81.00 85 HIS A CA 1
ATOM 690 C C . HIS A 1 85 ? -9.438 8.316 -10.102 1.00 81.00 85 HIS A C 1
ATOM 692 O O . HIS A 1 85 ? -10.338 8.407 -10.934 1.00 81.00 85 HIS A O 1
ATOM 698 N N . GLU A 1 86 ? -8.207 7.912 -10.411 1.00 76.12 86 GLU A N 1
ATOM 699 C CA . GLU A 1 86 ? -7.775 7.595 -11.768 1.00 76.12 86 GLU A CA 1
ATOM 700 C C . GLU A 1 86 ? -6.873 6.359 -11.740 1.00 76.12 86 GLU A C 1
ATOM 702 O O . GLU A 1 86 ? -5.843 6.326 -11.066 1.00 76.12 86 GLU A O 1
ATOM 707 N N . LEU A 1 87 ? -7.252 5.323 -12.493 1.00 71.56 87 LEU A N 1
ATOM 708 C CA . LEU A 1 87 ? -6.545 4.035 -12.518 1.00 71.56 87 LEU A CA 1
ATOM 709 C C . LEU A 1 87 ? -5.134 4.119 -13.122 1.00 71.56 87 LEU A C 1
ATOM 711 O O . LEU A 1 87 ? -4.383 3.150 -13.048 1.00 71.56 87 LEU A O 1
ATOM 715 N N . GLU A 1 88 ? -4.779 5.253 -13.722 1.00 70.31 88 GLU A N 1
ATOM 716 C CA . GLU A 1 88 ? -3.481 5.486 -14.356 1.00 70.31 88 GLU A CA 1
ATOM 717 C C . GLU A 1 88 ? -2.414 5.994 -13.368 1.00 70.31 88 GLU A C 1
ATOM 719 O O . GLU A 1 88 ? -1.224 5.891 -13.660 1.00 70.31 88 GLU A O 1
ATOM 724 N N . TYR A 1 89 ? -2.790 6.463 -12.168 1.00 74.56 89 TYR A N 1
ATOM 725 C CA . TYR A 1 89 ? -1.852 7.040 -11.190 1.00 74.56 89 TYR A CA 1
ATOM 726 C C . TYR A 1 89 ? -1.539 6.118 -10.008 1.00 74.56 89 TYR A C 1
ATOM 728 O O . TYR A 1 89 ? -1.592 6.520 -8.841 1.00 74.56 89 TYR A O 1
ATOM 736 N N . TRP A 1 90 ? -1.157 4.874 -10.303 1.00 87.38 90 TRP A N 1
ATOM 737 C CA . TRP A 1 90 ? -0.651 3.971 -9.271 1.00 87.38 90 TRP A CA 1
ATOM 738 C C . TRP A 1 90 ? 0.601 4.535 -8.598 1.00 87.38 90 TRP A C 1
ATOM 740 O O . TRP A 1 90 ? 1.530 5.022 -9.244 1.00 87.38 90 TRP A O 1
ATOM 750 N N . ILE A 1 91 ? 0.640 4.431 -7.271 1.00 90.00 91 ILE A N 1
ATOM 751 C CA . ILE A 1 91 ? 1.783 4.871 -6.476 1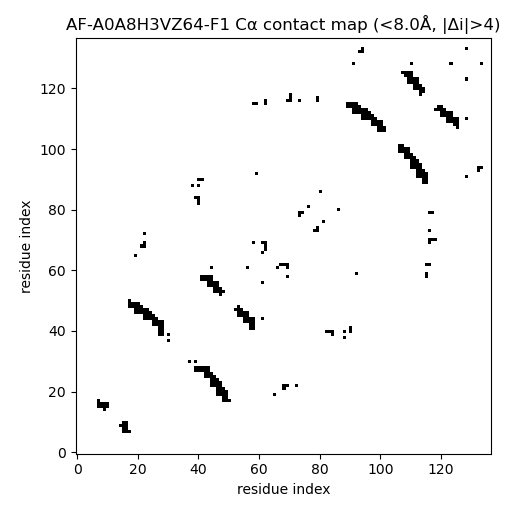.00 90.00 91 ILE A CA 1
ATOM 752 C C . ILE A 1 91 ? 2.796 3.719 -6.432 1.00 90.00 91 ILE A C 1
ATOM 754 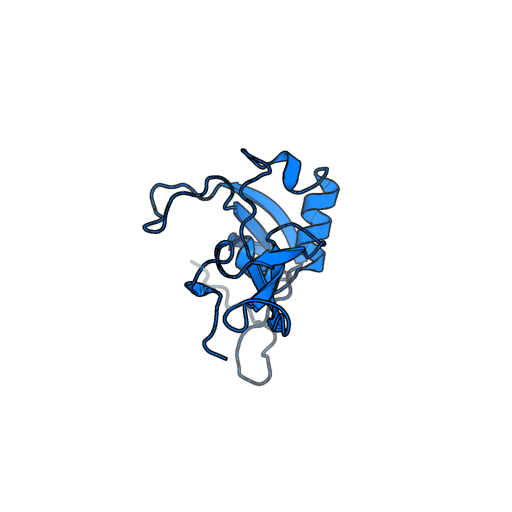O O . ILE A 1 91 ? 2.455 2.627 -5.961 1.00 90.00 91 ILE A O 1
ATOM 758 N N . PRO A 1 92 ? 4.038 3.908 -6.908 1.00 91.75 92 PRO A N 1
ATOM 759 C CA . PRO A 1 92 ? 5.061 2.880 -6.799 1.00 91.75 92 PRO A CA 1
ATOM 760 C C . PRO A 1 92 ? 5.513 2.757 -5.339 1.00 91.75 92 PRO A C 1
ATOM 762 O O . PRO A 1 92 ? 5.894 3.743 -4.710 1.00 91.75 92 PRO A O 1
ATOM 765 N N . LEU A 1 93 ? 5.484 1.537 -4.803 1.00 92.25 93 LEU A N 1
ATOM 766 C CA . LEU A 1 93 ? 5.945 1.228 -3.450 1.00 92.25 93 LEU A CA 1
ATOM 767 C C . LEU A 1 93 ? 7.469 1.083 -3.416 1.00 92.25 93 LEU A C 1
ATOM 769 O O . LEU A 1 93 ? 8.146 1.720 -2.613 1.00 92.25 93 LEU A O 1
ATOM 773 N N . CYS A 1 94 ? 8.014 0.219 -4.275 1.00 91.94 94 CYS A N 1
ATOM 774 C CA . CYS A 1 94 ? 9.451 -0.014 -4.373 1.00 91.94 94 CYS A CA 1
ATOM 775 C C . CYS A 1 94 ? 9.840 -0.713 -5.682 1.00 91.94 94 CYS A C 1
ATOM 777 O O . CYS A 1 94 ? 9.015 -1.323 -6.368 1.00 91.94 94 CYS A O 1
ATOM 779 N N . ILE A 1 95 ? 11.133 -0.649 -6.002 1.00 94.00 95 ILE A N 1
ATOM 780 C CA . ILE A 1 95 ? 11.751 -1.467 -7.046 1.00 94.00 95 ILE A CA 1
ATOM 781 C C . ILE A 1 95 ? 12.077 -2.834 -6.444 1.00 94.00 95 ILE A C 1
ATOM 783 O O . ILE A 1 95 ? 12.856 -2.939 -5.500 1.00 94.00 95 ILE A O 1
ATOM 787 N N . VAL A 1 96 ? 11.496 -3.888 -7.011 1.00 94.00 96 VAL A N 1
ATOM 788 C CA . VAL A 1 96 ? 11.726 -5.277 -6.592 1.00 94.00 96 VAL A CA 1
ATOM 789 C C . VAL A 1 96 ? 12.966 -5.849 -7.273 1.00 94.00 96 VAL A C 1
ATOM 791 O O . VAL A 1 96 ? 13.739 -6.582 -6.658 1.00 94.00 96 VAL A O 1
ATOM 794 N N . ARG A 1 97 ? 13.145 -5.546 -8.563 1.00 92.31 97 ARG A N 1
ATOM 795 C CA . ARG A 1 97 ? 14.284 -5.966 -9.394 1.00 92.31 97 ARG A CA 1
ATOM 796 C C . ARG A 1 97 ? 14.552 -4.926 -10.476 1.00 92.31 97 ARG A C 1
ATOM 798 O O . ARG A 1 97 ? 13.635 -4.217 -10.876 1.00 92.31 97 ARG A O 1
ATOM 805 N N . HIS A 1 98 ? 15.772 -4.897 -10.996 1.00 90.75 98 HIS A N 1
ATOM 806 C CA . HIS A 1 98 ? 16.110 -4.191 -12.231 1.00 90.75 98 HIS A CA 1
ATOM 807 C C . HIS A 1 98 ? 16.661 -5.183 -13.264 1.00 90.75 98 HIS A C 1
ATOM 809 O O . HIS A 1 98 ? 17.114 -6.273 -12.901 1.00 90.75 98 HIS A O 1
ATOM 815 N N . ARG A 1 99 ? 16.614 -4.826 -14.548 1.00 89.62 99 ARG A N 1
ATOM 816 C CA . ARG A 1 99 ? 17.322 -5.544 -15.617 1.00 89.62 99 ARG A CA 1
ATOM 817 C C . ARG A 1 99 ? 17.870 -4.561 -16.645 1.00 89.62 99 ARG A C 1
ATOM 819 O O . ARG A 1 99 ? 17.179 -3.612 -17.007 1.00 89.62 99 ARG A O 1
ATOM 826 N N . LEU A 1 100 ? 19.068 -4.850 -17.146 1.00 86.88 100 LEU A N 1
ATOM 827 C CA . LEU A 1 100 ? 19.624 -4.168 -18.312 1.00 86.88 100 LEU A CA 1
ATOM 828 C C . LEU A 1 100 ? 19.002 -4.746 -19.586 1.00 86.88 100 LEU A C 1
ATOM 830 O O . LEU A 1 100 ? 18.939 -5.968 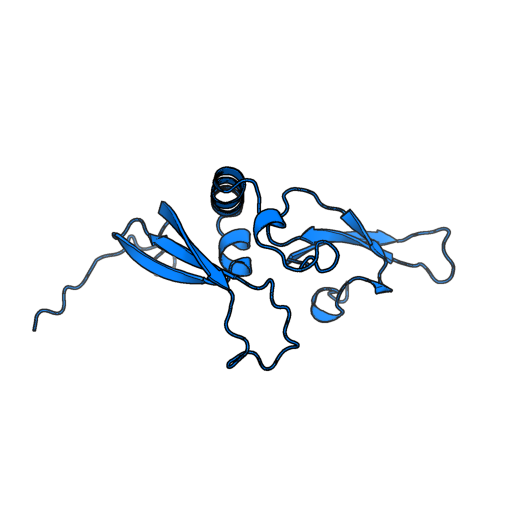-19.760 1.00 86.88 100 LEU A O 1
ATOM 834 N N . GLN A 1 101 ? 18.587 -3.874 -20.493 1.00 79.81 101 GLN A N 1
ATOM 835 C CA . GLN A 1 101 ? 18.186 -4.225 -21.847 1.00 79.81 101 GLN A CA 1
ATOM 836 C C . GLN A 1 101 ? 19.425 -4.181 -22.745 1.00 79.81 101 GLN A C 1
ATOM 838 O O . GLN A 1 101 ? 19.749 -3.149 -23.321 1.00 79.81 101 GLN A O 1
ATOM 843 N N . LYS A 1 102 ? 20.122 -5.319 -22.871 1.00 70.38 102 LYS A N 1
ATOM 844 C CA . LYS A 1 102 ? 21.396 -5.430 -23.619 1.00 70.38 102 LYS A CA 1
ATOM 845 C C . LYS A 1 102 ? 21.307 -5.026 -25.097 1.00 70.38 102 LYS A C 1
ATOM 847 O O . LYS A 1 102 ? 22.327 -4.768 -25.722 1.00 70.38 102 LYS A O 1
ATOM 852 N N . GLU A 1 103 ? 20.104 -5.029 -25.662 1.00 75.19 103 GLU A N 1
ATOM 853 C CA . GLU A 1 103 ? 19.841 -4.697 -27.067 1.00 75.19 103 GLU A CA 1
ATOM 854 C C . GLU A 1 103 ? 19.345 -3.249 -27.249 1.00 75.19 103 GLU A C 1
ATOM 856 O O . GLU A 1 103 ? 19.144 -2.802 -28.378 1.00 75.19 103 GLU A O 1
ATOM 861 N N . ALA A 1 104 ? 19.138 -2.503 -26.156 1.00 69.00 104 ALA A N 1
ATOM 862 C CA . ALA A 1 104 ? 18.677 -1.122 -26.210 1.00 69.00 104 ALA A CA 1
ATOM 863 C C . ALA A 1 104 ? 19.849 -0.143 -26.418 1.00 69.00 104 ALA A C 1
ATOM 865 O O . ALA A 1 104 ? 20.939 -0.354 -25.879 1.00 69.00 104 ALA A O 1
ATOM 866 N N . PRO A 1 105 ? 19.636 0.974 -27.141 1.00 64.88 105 PRO A N 1
ATOM 867 C CA . PRO A 1 105 ? 20.611 2.055 -27.176 1.00 64.88 105 PRO A CA 1
ATOM 868 C C . PRO A 1 105 ? 20.868 2.563 -25.749 1.00 64.88 105 PRO A C 1
ATOM 870 O O . PRO A 1 105 ? 19.919 2.881 -25.035 1.00 64.88 105 PRO A O 1
ATOM 873 N N . ASN A 1 106 ? 22.141 2.680 -25.362 1.00 72.25 106 ASN A N 1
ATOM 874 C CA . ASN A 1 106 ? 22.607 3.178 -24.057 1.00 72.25 106 ASN A CA 1
ATOM 875 C C . ASN A 1 106 ? 22.350 2.272 -22.837 1.00 72.25 106 ASN A C 1
ATOM 877 O O . ASN A 1 106 ? 22.243 2.807 -21.735 1.00 72.25 106 ASN A O 1
ATOM 881 N N . ASP A 1 107 ? 22.249 0.948 -23.007 1.00 67.94 107 ASP A N 1
ATOM 882 C CA . ASP A 1 107 ? 22.058 0.016 -21.881 1.00 67.94 107 ASP A CA 1
ATOM 883 C C . ASP A 1 107 ? 20.849 0.411 -21.007 1.00 67.94 107 ASP A C 1
ATOM 885 O O . ASP A 1 107 ? 20.943 0.553 -19.786 1.00 67.94 107 ASP A O 1
ATOM 889 N N . ASP A 1 108 ? 19.701 0.653 -21.654 1.00 81.12 108 ASP A N 1
ATOM 890 C CA . ASP A 1 108 ? 18.486 1.091 -20.961 1.00 81.12 108 ASP A CA 1
ATOM 891 C C . ASP A 1 108 ? 18.043 0.075 -19.894 1.00 81.12 108 ASP A C 1
ATOM 893 O O . ASP A 1 108 ? 18.269 -1.134 -20.005 1.00 81.12 108 ASP A O 1
ATOM 897 N N . GLU A 1 109 ? 17.391 0.568 -18.846 1.00 86.81 109 GLU A N 1
ATOM 898 C CA . GLU A 1 109 ? 17.023 -0.233 -17.680 1.00 86.81 109 GLU A CA 1
ATOM 899 C C . GLU A 1 109 ? 15.510 -0.300 -17.514 1.00 86.81 109 GLU A C 1
ATOM 901 O O . GLU A 1 109 ? 14.815 0.722 -17.526 1.00 86.81 109 GLU A O 1
ATOM 906 N N . ASP A 1 110 ? 15.011 -1.512 -17.272 1.00 90.94 110 ASP A N 1
ATOM 907 C CA . ASP A 1 110 ? 13.650 -1.709 -16.786 1.00 90.94 110 ASP A CA 1
A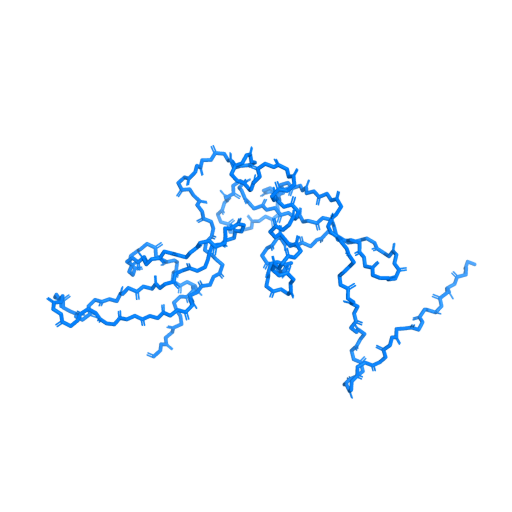TOM 908 C C . ASP A 1 110 ? 13.680 -2.053 -15.293 1.00 90.94 110 ASP A C 1
ATOM 910 O O . ASP A 1 110 ? 14.561 -2.779 -14.816 1.00 90.94 110 ASP A O 1
ATOM 914 N N . TYR A 1 111 ? 12.653 -1.616 -14.573 1.00 93.12 111 TYR A N 1
ATOM 915 C CA . TYR A 1 111 ? 12.458 -1.906 -13.159 1.00 93.12 111 TYR A CA 1
ATOM 916 C C . TYR A 1 111 ? 11.162 -2.675 -12.948 1.00 93.12 111 TYR A C 1
ATOM 918 O O . TYR A 1 111 ? 10.108 -2.267 -13.418 1.00 93.12 111 TYR A O 1
ATOM 926 N N . LEU A 1 112 ? 11.221 -3.780 -12.213 1.00 94.88 112 LEU A N 1
ATOM 927 C CA . LEU A 1 112 ? 10.030 -4.470 -11.738 1.00 94.88 112 LEU A CA 1
ATOM 928 C C . LEU A 1 112 ? 9.506 -3.730 -10.509 1.00 94.88 112 LEU A C 1
ATOM 930 O O . LEU A 1 112 ? 10.156 -3.747 -9.461 1.00 94.88 112 LEU A O 1
ATOM 934 N N . ILE A 1 113 ? 8.347 -3.098 -10.638 1.00 95.44 113 ILE A N 1
ATOM 935 C CA . ILE A 1 113 ? 7.744 -2.253 -9.611 1.00 95.44 113 ILE A CA 1
ATOM 936 C C . ILE A 1 113 ? 6.720 -3.044 -8.806 1.00 95.44 113 ILE A C 1
ATOM 938 O O . ILE A 1 113 ? 5.871 -3.741 -9.361 1.00 95.44 113 ILE A O 1
ATOM 942 N N . GLN A 1 114 ? 6.811 -2.925 -7.483 1.00 95.25 114 GLN A N 1
ATOM 943 C CA . GLN A 1 114 ? 5.706 -3.220 -6.581 1.00 95.25 114 GLN A CA 1
ATOM 944 C C . GLN A 1 114 ? 4.883 -1.948 -6.406 1.00 95.25 114 GLN A C 1
ATOM 946 O O . GLN A 1 114 ? 5.446 -0.900 -6.095 1.00 95.25 114 GLN A O 1
ATOM 951 N N . TRP A 1 115 ? 3.567 -2.045 -6.565 1.00 94.88 115 TRP A N 1
ATOM 952 C CA . TRP A 1 115 ? 2.645 -0.917 -6.425 1.00 94.88 115 TRP A CA 1
ATOM 953 C C . TRP A 1 115 ? 1.944 -0.928 -5.066 1.00 94.88 115 TRP A C 1
ATOM 955 O O . TRP A 1 115 ? 1.744 -1.993 -4.467 1.00 94.88 115 TRP A O 1
ATOM 965 N N . VAL A 1 116 ? 1.575 0.257 -4.580 1.00 93.44 116 VAL A N 1
ATOM 966 C CA . VAL A 1 116 ? 0.738 0.419 -3.386 1.00 93.44 116 VAL A CA 1
ATOM 967 C C . VAL A 1 116 ? -0.658 -0.132 -3.680 1.00 93.44 116 VAL A C 1
ATOM 969 O O . VAL A 1 116 ? -1.268 0.242 -4.673 1.00 93.44 116 VAL A O 1
ATOM 972 N N . GLY A 1 117 ? -1.146 -1.047 -2.846 1.00 92.12 117 GLY A N 1
ATOM 973 C CA . GLY A 1 117 ? -2.471 -1.656 -2.931 1.00 92.12 117 GLY A CA 1
ATOM 974 C C . GLY A 1 117 ? -2.676 -2.683 -4.053 1.00 92.12 117 GLY A C 1
ATOM 975 O O . GLY A 1 117 ? -3.762 -3.252 -4.136 1.00 92.12 117 GLY A O 1
ATOM 976 N N . ALA A 1 118 ? -1.662 -2.976 -4.879 1.00 92.00 118 ALA A N 1
ATOM 977 C CA . ALA A 1 118 ? -1.732 -4.032 -5.894 1.00 92.00 118 ALA A CA 1
ATOM 978 C C . ALA A 1 118 ? -0.861 -5.238 -5.525 1.00 92.00 118 ALA A C 1
ATOM 980 O O . ALA A 1 118 ? 0.283 -5.090 -5.095 1.00 92.00 118 ALA A O 1
ATOM 981 N N . ARG A 1 119 ? -1.379 -6.451 -5.742 1.00 91.31 119 ARG A N 1
ATOM 982 C CA . ARG A 1 119 ? -0.594 -7.692 -5.611 1.00 91.31 119 ARG A CA 1
ATOM 983 C C . ARG A 1 119 ? 0.347 -7.892 -6.798 1.00 91.31 119 ARG A C 1
ATOM 985 O O . ARG A 1 119 ? 1.439 -8.436 -6.636 1.00 91.31 119 ARG A O 1
ATOM 992 N N . ASP A 1 120 ? -0.086 -7.440 -7.970 1.00 92.19 120 ASP A N 1
ATOM 993 C CA . ASP A 1 120 ? 0.664 -7.571 -9.207 1.00 92.19 120 ASP A CA 1
ATOM 994 C C . ASP A 1 120 ? 1.837 -6.594 -9.274 1.00 92.19 120 ASP A C 1
ATOM 996 O O . ASP A 1 120 ? 1.844 -5.513 -8.679 1.00 92.19 120 ASP A O 1
ATOM 1000 N N . ARG A 1 121 ? 2.853 -7.010 -10.028 1.00 94.50 121 ARG A N 1
ATOM 1001 C CA . ARG A 1 121 ? 4.069 -6.244 -10.292 1.00 94.50 121 ARG A CA 1
ATOM 1002 C C . ARG A 1 121 ? 4.214 -6.073 -11.788 1.00 94.50 121 ARG A C 1
ATOM 1004 O O . ARG A 1 121 ? 3.998 -7.028 -12.534 1.00 94.50 121 ARG A O 1
ATOM 1011 N N . THR A 1 122 ? 4.648 -4.900 -12.223 1.00 95.06 122 THR A N 1
ATOM 1012 C CA . THR A 1 122 ? 4.853 -4.612 -13.648 1.00 95.06 122 THR A CA 1
ATOM 1013 C C . THR A 1 122 ? 6.276 -4.146 -13.901 1.00 95.06 122 THR A C 1
ATOM 1015 O O . THR A 1 122 ? 6.938 -3.598 -13.020 1.00 95.06 122 THR A O 1
ATOM 1018 N N . TRP A 1 123 ? 6.787 -4.440 -15.095 1.00 94.19 123 TRP A N 1
ATOM 1019 C CA . TRP A 1 123 ? 8.069 -3.910 -15.543 1.00 94.19 123 TRP A CA 1
ATOM 1020 C C . TRP A 1 123 ? 7.848 -2.521 -16.128 1.00 94.19 123 TRP A C 1
ATOM 1022 O O . TRP A 1 123 ? 7.183 -2.390 -17.149 1.00 94.19 123 TRP A O 1
ATOM 1032 N N . GLU A 1 124 ? 8.454 -1.517 -15.510 1.00 92.94 124 GLU A N 1
ATOM 1033 C CA . GLU A 1 124 ? 8.387 -0.126 -15.930 1.00 92.94 124 GLU A CA 1
ATOM 1034 C C . GLU A 1 124 ? 9.712 0.341 -16.515 1.00 92.94 124 GLU A C 1
ATOM 1036 O O . GLU A 1 124 ? 10.797 -0.012 -16.040 1.00 92.94 124 GLU A O 1
ATOM 1041 N N . LYS A 1 125 ? 9.619 1.186 -17.543 1.00 90.69 125 LYS A N 1
ATOM 1042 C CA . LYS A 1 125 ? 10.781 1.867 -18.111 1.00 90.69 125 LYS A CA 1
ATOM 1043 C C . LYS A 1 125 ? 11.396 2.804 -17.093 1.00 90.69 125 LYS A C 1
ATOM 1045 O O . LYS A 1 125 ? 10.668 3.441 -16.330 1.00 90.69 125 LYS A O 1
ATOM 1050 N N . ARG A 1 126 ? 12.723 2.986 -17.152 1.00 87.56 126 ARG A N 1
ATOM 1051 C CA . ARG A 1 126 ? 13.436 3.961 -16.318 1.00 87.56 126 ARG A CA 1
ATOM 1052 C C . ARG A 1 126 ? 12.691 5.289 -16.246 1.00 87.56 126 ARG A C 1
ATOM 1054 O O . ARG A 1 126 ? 12.472 5.768 -15.145 1.00 87.56 126 ARG A O 1
ATOM 1061 N N . GLY A 1 127 ? 12.260 5.850 -17.379 1.00 87.38 127 GLY A N 1
ATOM 1062 C CA . GLY A 1 127 ? 11.529 7.123 -17.452 1.00 87.38 127 GLY A CA 1
ATOM 1063 C C . GLY A 1 127 ? 10.259 7.206 -16.591 1.00 87.38 127 GLY A C 1
ATOM 1064 O O . GLY A 1 127 ? 9.995 8.272 -16.041 1.00 87.38 127 GLY A O 1
ATOM 1065 N N . ASN A 1 128 ? 9.546 6.092 -16.406 1.00 88.25 128 ASN A N 1
ATOM 1066 C CA . ASN A 1 128 ? 8.260 6.027 -15.702 1.00 88.25 128 ASN A CA 1
ATOM 1067 C C . ASN A 1 128 ? 8.406 5.884 -14.180 1.00 88.25 128 ASN A C 1
ATOM 1069 O O . ASN A 1 128 ? 7.459 6.110 -13.435 1.00 88.25 128 ASN A O 1
ATOM 1073 N N . VAL A 1 129 ? 9.588 5.502 -13.696 1.00 88.00 129 VAL A N 1
ATOM 1074 C CA . VAL A 1 129 ? 9.813 5.226 -12.270 1.00 88.00 129 VAL A CA 1
ATOM 1075 C C . VAL A 1 129 ? 10.360 6.472 -11.583 1.00 88.00 129 VAL A C 1
ATOM 1077 O O . VAL A 1 129 ? 11.342 7.016 -12.073 1.00 88.00 129 VAL A O 1
ATOM 1080 N N . PRO A 1 130 ? 9.840 6.946 -10.444 1.00 86.62 130 PRO A N 1
ATOM 1081 C CA . PRO A 1 130 ? 10.396 8.111 -9.754 1.00 86.62 130 PRO A CA 1
ATOM 1082 C C . PRO A 1 130 ? 11.886 7.958 -9.427 1.00 86.62 130 PRO A C 1
ATOM 1084 O O . PRO A 1 130 ? 12.319 6.907 -8.956 1.00 86.62 130 PRO A O 1
ATOM 1087 N N . ARG A 1 131 ? 12.681 9.022 -9.626 1.00 85.31 131 ARG A N 1
ATOM 1088 C CA . ARG A 1 131 ? 14.125 9.013 -9.306 1.00 85.31 131 ARG A CA 1
ATOM 1089 C C . ARG A 1 131 ? 14.404 8.651 -7.847 1.00 85.31 131 ARG A C 1
ATOM 1091 O O . ARG A 1 131 ? 15.397 7.997 -7.583 1.00 85.31 131 ARG A O 1
ATOM 1098 N N . THR A 1 132 ? 13.514 9.019 -6.928 1.00 85.25 132 THR A N 1
ATOM 1099 C CA . THR A 1 132 ? 13.619 8.705 -5.493 1.00 85.25 132 THR A CA 1
ATOM 1100 C C . THR A 1 132 ? 13.624 7.207 -5.185 1.00 85.25 132 THR A C 1
ATOM 1102 O O . THR A 1 132 ? 14.139 6.812 -4.145 1.00 85.25 132 THR A O 1
ATOM 1105 N N . LEU A 1 133 ? 13.070 6.371 -6.070 1.00 85.44 133 LEU A N 1
ATOM 1106 C CA . LEU A 1 133 ? 13.071 4.913 -5.919 1.00 85.44 133 LEU A CA 1
ATOM 1107 C C . LEU A 1 133 ? 14.243 4.237 -6.633 1.00 85.44 133 LEU A C 1
ATOM 1109 O O . LEU A 1 133 ? 14.601 3.113 -6.284 1.00 85.44 133 LEU A O 1
ATOM 1113 N N . ARG A 1 134 ? 14.844 4.905 -7.622 1.00 84.94 134 ARG A N 1
ATOM 1114 C CA . ARG A 1 134 ? 16.016 4.411 -8.345 1.00 84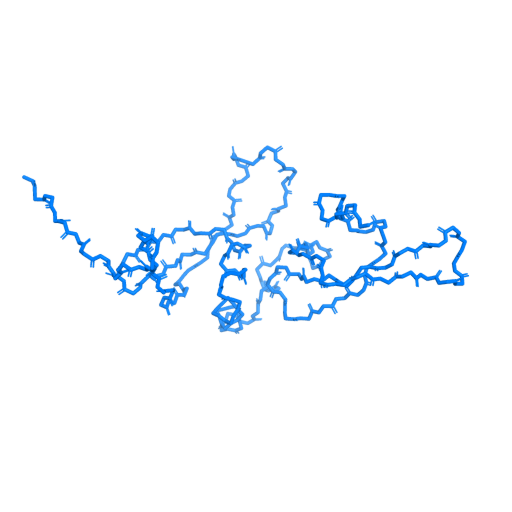.94 134 ARG A CA 1
ATOM 1115 C C . ARG A 1 134 ? 17.230 4.607 -7.434 1.00 84.94 134 ARG A C 1
ATOM 1117 O O . ARG A 1 134 ? 17.805 5.688 -7.406 1.00 84.94 134 ARG A O 1
ATOM 1124 N N . ARG A 1 135 ? 17.589 3.597 -6.638 1.00 68.31 135 ARG A N 1
ATOM 1125 C CA . ARG A 1 135 ? 18.906 3.598 -5.983 1.00 68.31 135 ARG A CA 1
ATOM 1126 C C . ARG A 1 135 ? 19.986 3.574 -7.066 1.00 68.31 135 ARG A C 1
ATOM 1128 O O . ARG A 1 135 ? 19.813 2.882 -8.067 1.00 68.31 135 ARG A O 1
ATOM 1135 N N . ASP A 1 136 ? 21.072 4.311 -6.859 1.00 54.72 136 ASP A N 1
ATOM 1136 C CA . ASP A 1 136 ? 22.307 4.108 -7.616 1.00 54.72 136 ASP A CA 1
ATOM 1137 C C . ASP A 1 136 ? 22.817 2.695 -7.276 1.00 54.72 136 ASP A C 1
ATOM 1139 O O . ASP A 1 136 ? 23.198 2.428 -6.133 1.00 54.72 136 ASP A O 1
ATOM 1143 N N . TYR A 1 137 ? 22.689 1.767 -8.228 1.00 48.94 137 TYR A N 1
ATOM 1144 C CA . TYR A 1 137 ? 23.187 0.390 -8.144 1.00 48.94 137 TYR A CA 1
ATOM 1145 C C . TYR A 1 137 ? 24.541 0.271 -8.837 1.00 48.94 137 TYR A C 1
ATOM 1147 O O . TYR A 1 137 ? 24.741 0.975 -9.853 1.00 48.94 137 TYR A O 1
#

Radius of gyration: 18.55 Å; Cα contacts (8 Å, |Δi|>4): 193; chains: 1; bounding box: 37×30×64 Å

pLDDT: mean 80.83, std 17.68, range [33.69, 96.81]

Organism: NCBI:txid702518

Mean predicted aligned error: 9.57 Å

Sequence (137 aa):
MASSQHQGVQGPDGEQQWDLRCIVSHRRLDSHNSSAGHNPDHFELEVLWDTGERTWEPEIRVQQDAPKATFEYWDNLGGRPQFMHELEYWIPLCIVRHRLQKEAPNDDEDYLIQWVGARDRTWEKRGNVPRTLRRDY

Solvent-accessible surface area (backbone atoms only — not comparable to full-atom values): 8672 Å² total; per-residue (Å²): 133,89,83,79,86,78,86,65,63,69,42,100,82,68,52,71,68,75,58,81,64,48,74,78,49,75,45,66,56,67,68,92,78,52,96,58,85,85,61,82,71,42,40,28,30,31,34,32,36,71,89,69,51,74,49,79,41,50,41,69,57,48,39,72,79,39,44,68,60,48,47,54,51,29,52,77,68,74,30,48,72,77,73,44,90,55,94,86,70,74,50,76,67,44,66,77,46,74,46,74,37,87,87,41,84,85,60,38,45,38,30,33,32,36,38,58,78,45,93,65,68,49,78,38,51,55,90,78,51,61,70,92,61,59,70,94,125

Nearest PDB structures (foldseek):
  1e0b-assembly1_B  TM=8.980E-01  e=4.005E-02  Schizosaccharomyces pombe
  3ui2-assembly1_A  TM=3.205E-01  e=4.522E-02  Arabidopsis thaliana